Protein AF-A0A9D9BUE8-F1 (afdb_monomer_lite)

Foldseek 3Di:
DVVVVVVVVVVVVVVVDPDPDDDDDDDPVVLVVLLVVLLVQLLVQLQVCVVVVHDNLVSLLRSLVVSCPPPCNVPPPSQLVDDLQVSLLSNLVSNCVVHVVVVPQHDPVSSVVSSVVSVVSNCVNCVPCPRND

pLDDT: mean 84.58, std 13.71, range [45.03, 97.81]

Sequence (133 aa):
MLNFFFSLFFITIYLLKPPLAIAFEKSDPSVSLLQNRISNNFSRKYCKAIQNGFSKDEAMKSAIVKTENIISFSYNPQKKWIEKDDLSTQISLRVVNDCGRSFGLIGKEGVDYFKSYFLEIYEKTTPDKNFSR

Radius of gyration: 18.39 Å; chains: 1; bounding box: 46×59×34 Å

Organism: NCBI:txid2774506

Secondary structure (DSSP, 8-state):
-HHHHHHHHHHHHHHTS-----------HHHHHHHHHHHHHHHHHHHHHHHTT--HHHHHHHHHHHHHT-HHHHT-GGGGG--HHHHHHHHHHHHHHHTGGGGT--HHHHHHHHHHHHHHHHHHH-TT-PPP-

Structure (mmCIF, N/CA/C/O backbone):
data_AF-A0A9D9BUE8-F1
#
_entry.id   AF-A0A9D9BUE8-F1
#
loop_
_atom_site.group_PDB
_atom_site.id
_atom_site.type_symbol
_atom_site.label_atom_id
_atom_site.label_alt_id
_atom_site.label_comp_id
_atom_site.label_asym_id
_atom_site.label_entity_id
_atom_site.label_seq_id
_atom_site.pdbx_PDB_ins_code
_atom_site.Cartn_x
_atom_site.Cartn_y
_atom_site.Cartn_z
_atom_site.occupancy
_atom_site.B_iso_or_equiv
_atom_site.auth_seq_id
_atom_site.auth_comp_id
_atom_site.auth_asym_id
_atom_site.auth_atom_id
_atom_site.pdbx_PDB_model_num
ATOM 1 N N . MET A 1 1 ? -25.705 -42.665 -7.339 1.00 60.88 1 MET A N 1
ATOM 2 C CA . MET A 1 1 ? -25.621 -41.758 -8.509 1.00 60.88 1 MET A CA 1
ATOM 3 C C . MET A 1 1 ? -25.756 -40.281 -8.138 1.00 60.88 1 MET A C 1
ATOM 5 O O . MET A 1 1 ? -24.958 -39.497 -8.625 1.00 60.88 1 MET A O 1
ATOM 9 N N . LEU A 1 2 ? -26.663 -39.887 -7.233 1.00 69.19 2 LEU A N 1
ATOM 10 C CA . LEU A 1 2 ? -26.853 -38.482 -6.822 1.00 69.19 2 LEU A CA 1
ATOM 11 C C . LEU A 1 2 ? -25.580 -37.790 -6.278 1.00 69.19 2 LEU A C 1
ATOM 13 O O . LEU A 1 2 ? -25.288 -36.661 -6.658 1.00 69.19 2 LEU A O 1
ATOM 17 N N . ASN A 1 3 ? -24.770 -38.493 -5.476 1.00 64.94 3 ASN A N 1
ATOM 18 C CA . ASN A 1 3 ? -23.515 -37.950 -4.926 1.00 64.94 3 ASN A CA 1
ATOM 19 C C . ASN A 1 3 ? -22.465 -37.628 -6.005 1.00 64.94 3 ASN A C 1
ATOM 21 O O . ASN A 1 3 ? -21.659 -36.719 -5.827 1.00 64.94 3 ASN A O 1
ATOM 25 N N . PHE A 1 4 ? -22.491 -38.346 -7.132 1.00 78.94 4 PHE A N 1
ATOM 26 C CA . PHE A 1 4 ? -21.583 -38.106 -8.254 1.00 78.94 4 PHE A CA 1
ATOM 27 C C . PHE A 1 4 ? -21.957 -36.816 -8.994 1.00 78.94 4 PHE A C 1
ATOM 29 O O . PHE A 1 4 ? -21.093 -35.986 -9.266 1.00 78.94 4 PHE A O 1
ATOM 36 N N . PHE A 1 5 ? -23.256 -36.594 -9.220 1.00 80.44 5 PHE A N 1
ATOM 37 C CA . PHE A 1 5 ? -23.763 -35.350 -9.807 1.00 80.44 5 PHE A CA 1
ATOM 38 C C . PHE A 1 5 ? -23.533 -34.138 -8.897 1.00 80.44 5 PHE A C 1
ATOM 40 O O . PHE A 1 5 ? -23.144 -33.079 -9.383 1.00 80.44 5 PHE A O 1
ATOM 47 N N . PHE A 1 6 ? -23.684 -34.300 -7.579 1.00 81.75 6 PHE A N 1
ATOM 4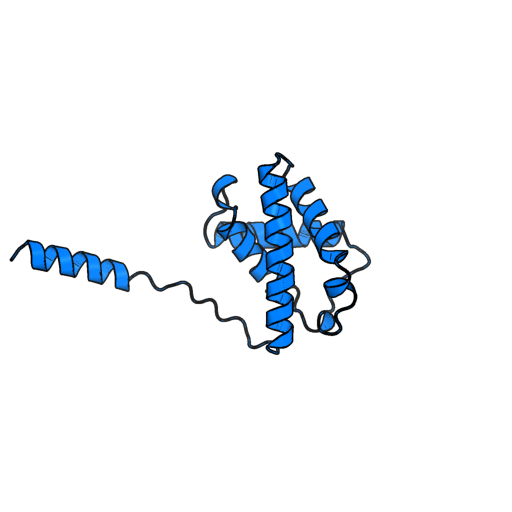8 C CA . PHE A 1 6 ? -23.365 -33.244 -6.613 1.00 81.75 6 PHE A CA 1
ATOM 49 C C . PHE A 1 6 ? -21.875 -32.880 -6.620 1.00 81.75 6 PHE A C 1
ATOM 51 O O . PHE A 1 6 ? -21.528 -31.701 -6.606 1.00 81.75 6 PHE A O 1
ATOM 58 N N . SER A 1 7 ? -20.986 -33.874 -6.688 1.00 83.25 7 SER A N 1
ATOM 59 C CA . SER A 1 7 ? -19.541 -33.638 -6.768 1.00 83.25 7 SER A CA 1
ATOM 60 C C . SER A 1 7 ? -19.146 -32.923 -8.067 1.00 83.25 7 SER A C 1
ATOM 62 O O . SER A 1 7 ? -18.413 -31.935 -8.017 1.00 83.25 7 SER A O 1
ATOM 64 N N . LEU A 1 8 ? -19.699 -33.348 -9.208 1.00 83.12 8 LEU A N 1
ATOM 65 C CA . LEU A 1 8 ? -19.508 -32.683 -10.502 1.00 83.12 8 LEU A CA 1
ATOM 66 C C . LEU A 1 8 ? -19.958 -31.219 -10.472 1.00 83.12 8 LEU A C 1
ATOM 68 O O . LEU A 1 8 ? -19.231 -30.354 -10.955 1.00 83.12 8 LEU A O 1
ATOM 72 N N . PHE A 1 9 ? -21.103 -30.937 -9.845 1.00 84.00 9 PHE A N 1
ATOM 73 C CA . PHE A 1 9 ? -21.637 -29.583 -9.713 1.00 84.00 9 PHE A CA 1
ATOM 74 C C . PHE A 1 9 ? -20.685 -28.648 -8.944 1.00 84.00 9 PHE A C 1
ATOM 76 O O . PHE A 1 9 ? -20.406 -27.531 -9.391 1.00 84.00 9 PHE A O 1
ATOM 83 N N . PHE A 1 10 ? -20.105 -29.113 -7.831 1.00 81.06 10 PHE A N 1
ATOM 84 C CA . PHE A 1 10 ? -19.120 -28.329 -7.077 1.00 81.06 10 PHE A CA 1
ATOM 85 C C . PHE A 1 10 ? -17.817 -28.099 -7.854 1.00 81.06 10 PHE A C 1
ATOM 87 O O . PHE A 1 10 ? -17.263 -27.000 -7.792 1.00 81.06 10 PHE A O 1
ATOM 94 N N . ILE A 1 11 ? -17.354 -29.087 -8.628 1.00 83.50 11 ILE A N 1
ATOM 95 C CA . ILE A 1 11 ? -16.159 -28.951 -9.476 1.00 83.50 11 ILE A CA 1
ATOM 96 C C . ILE A 1 11 ? -16.386 -27.893 -10.563 1.00 83.50 11 ILE A C 1
ATOM 98 O O . ILE A 1 11 ? -15.534 -27.028 -10.763 1.00 83.50 11 ILE A O 1
ATOM 102 N N . THR A 1 12 ? -17.551 -27.890 -11.217 1.00 81.19 12 THR A N 1
ATOM 103 C CA . THR A 1 12 ? -17.883 -26.866 -12.219 1.00 81.19 12 THR A CA 1
ATOM 104 C C . THR A 1 12 ? -17.925 -25.456 -11.631 1.00 81.19 12 THR A C 1
ATOM 106 O O . THR A 1 12 ? -17.382 -24.536 -12.235 1.00 81.19 12 THR A O 1
ATOM 109 N N . ILE A 1 13 ? -18.483 -25.274 -10.427 1.00 80.19 13 ILE A N 1
ATOM 110 C CA . ILE A 1 13 ? -18.500 -23.966 -9.746 1.00 80.19 13 ILE A CA 1
ATOM 111 C C . ILE A 1 13 ? -17.082 -23.497 -9.402 1.00 80.19 13 ILE A C 1
ATOM 113 O O . ILE A 1 13 ? -16.793 -22.303 -9.483 1.00 80.19 13 ILE A O 1
ATOM 117 N N . TYR A 1 14 ? -16.195 -24.420 -9.027 1.00 77.00 14 TYR A N 1
ATOM 118 C CA . TYR A 1 14 ? -14.805 -24.098 -8.716 1.00 77.00 14 TYR A CA 1
ATOM 119 C C . TYR A 1 14 ? -14.034 -23.630 -9.959 1.00 77.00 14 TYR A C 1
ATOM 121 O O . TYR A 1 14 ? -13.307 -22.643 -9.892 1.00 77.00 14 TYR A O 1
ATOM 129 N N . LEU A 1 15 ? -14.252 -24.275 -11.109 1.00 75.94 15 LEU A N 1
ATOM 130 C CA . LEU A 1 15 ? -13.620 -23.908 -12.383 1.00 75.94 15 LEU A CA 1
ATOM 131 C C . LEU A 1 15 ? -14.166 -22.600 -12.984 1.00 75.94 15 LEU A C 1
ATOM 133 O O . LEU A 1 15 ? -13.456 -21.923 -13.722 1.00 75.94 15 LEU A O 1
ATOM 137 N N . LEU A 1 16 ? -15.402 -22.217 -12.650 1.00 75.56 16 LEU A N 1
ATOM 138 C CA . LEU A 1 16 ? -16.039 -20.974 -13.107 1.00 75.56 16 LEU A CA 1
ATOM 139 C C . LEU A 1 16 ? -15.547 -19.714 -12.377 1.00 75.56 16 LEU A C 1
ATOM 141 O O . LEU A 1 16 ? -15.922 -18.607 -12.761 1.00 75.56 16 LEU A O 1
ATOM 145 N N . LYS A 1 17 ? -14.718 -19.849 -11.335 1.00 67.38 17 LYS A N 1
ATOM 146 C CA . LYS A 1 17 ? -14.069 -18.715 -10.669 1.00 67.38 17 LYS A CA 1
ATOM 147 C C . LYS A 1 17 ? -12.643 -18.579 -11.197 1.00 67.38 17 LYS A C 1
ATOM 149 O O . LYS A 1 17 ? -11.741 -19.185 -10.616 1.00 67.38 17 LYS A O 1
ATOM 154 N N . PRO A 1 18 ? -12.405 -17.806 -12.275 1.00 63.06 18 PRO A N 1
ATOM 155 C CA . PRO A 1 18 ? -11.042 -17.564 -12.711 1.00 63.06 18 PRO A CA 1
ATOM 156 C C . PRO A 1 18 ? -10.270 -16.926 -11.547 1.00 63.06 18 PRO A C 1
ATOM 158 O O . PRO A 1 18 ? -10.765 -15.967 -10.941 1.00 63.06 18 PRO A O 1
ATOM 161 N N . PRO A 1 19 ? -9.078 -17.435 -11.193 1.00 64.50 19 PRO A N 1
ATOM 162 C CA . PRO A 1 19 ? -8.193 -16.685 -10.323 1.00 64.50 19 PRO A CA 1
ATOM 163 C C . PRO A 1 19 ? -7.915 -15.346 -11.010 1.00 64.50 19 PRO A C 1
ATOM 165 O O . PRO A 1 19 ? -7.596 -15.305 -12.198 1.00 64.50 19 PRO A O 1
ATOM 168 N N . LEU A 1 20 ? -8.079 -14.249 -10.270 1.00 61.91 20 LEU A N 1
ATOM 169 C CA . LEU A 1 20 ? -7.706 -12.908 -10.713 1.00 61.91 20 LEU A CA 1
ATOM 170 C C . LEU A 1 20 ? -6.192 -12.888 -10.972 1.00 61.91 20 LEU A C 1
ATOM 172 O O . LEU A 1 20 ? -5.392 -12.630 -10.075 1.00 61.91 20 LEU A O 1
ATOM 176 N N . ALA A 1 21 ? -5.800 -13.219 -12.199 1.00 56.50 21 ALA A N 1
ATOM 177 C CA . ALA A 1 21 ? -4.442 -13.093 -12.691 1.00 56.50 21 ALA A CA 1
ATOM 178 C C . ALA A 1 21 ? -4.298 -11.690 -13.281 1.00 56.50 21 ALA A C 1
ATOM 180 O O . ALA A 1 21 ? -4.695 -11.428 -14.414 1.00 56.50 21 ALA A O 1
ATOM 181 N N . ILE A 1 22 ? -3.777 -10.769 -12.476 1.00 57.78 22 ILE A N 1
ATOM 182 C CA . ILE A 1 22 ? -3.417 -9.431 -12.938 1.00 57.78 22 ILE A CA 1
ATOM 183 C C . ILE A 1 22 ? -2.016 -9.549 -13.535 1.00 57.78 22 ILE A C 1
ATOM 185 O O . ILE A 1 22 ? -1.042 -9.765 -12.810 1.00 57.78 22 ILE A O 1
ATOM 189 N N . ALA A 1 23 ? -1.923 -9.475 -14.861 1.00 49.41 23 ALA A N 1
ATOM 190 C CA . ALA A 1 23 ? -0.647 -9.364 -15.548 1.00 49.41 23 ALA A CA 1
ATOM 191 C C . ALA A 1 23 ? -0.171 -7.911 -15.432 1.00 49.41 23 ALA A C 1
ATOM 193 O O . ALA A 1 23 ? -0.772 -7.018 -16.020 1.00 49.41 23 ALA A O 1
ATOM 194 N N . PHE A 1 24 ? 0.882 -7.679 -14.648 1.00 54.88 24 PHE A N 1
ATOM 195 C CA . PHE A 1 24 ? 1.626 -6.423 -14.715 1.00 54.88 24 PHE A CA 1
ATOM 196 C C . PHE A 1 24 ? 2.421 -6.412 -16.025 1.00 54.88 24 PHE A C 1
ATOM 198 O O . PHE A 1 24 ? 3.009 -7.441 -16.386 1.00 54.88 24 PHE A O 1
ATOM 205 N N . GLU A 1 25 ? 2.432 -5.285 -16.742 1.00 55.72 25 GLU A N 1
ATOM 206 C CA . GLU A 1 25 ? 3.344 -5.108 -17.872 1.00 55.72 25 GLU A CA 1
ATOM 207 C C . GLU A 1 25 ? 4.776 -5.408 -17.408 1.00 55.72 25 GLU A C 1
ATOM 209 O O . GLU A 1 25 ? 5.147 -5.155 -16.258 1.00 55.72 25 GLU A O 1
ATOM 214 N N . LYS A 1 26 ? 5.561 -6.060 -18.274 1.00 49.94 26 LYS A N 1
ATOM 215 C CA . LYS A 1 26 ? 6.915 -6.532 -17.955 1.00 49.94 26 LYS A CA 1
ATOM 216 C C . LYS A 1 26 ? 7.844 -5.331 -17.736 1.00 49.94 26 LYS A C 1
ATOM 218 O O . LYS A 1 26 ? 8.614 -4.959 -18.616 1.00 49.94 26 LYS A O 1
ATOM 223 N N . SER A 1 27 ? 7.810 -4.760 -16.540 1.00 59.28 27 SER A N 1
ATOM 224 C CA . SER A 1 27 ? 8.929 -3.999 -16.006 1.00 59.28 27 SER A CA 1
ATOM 225 C C . SER A 1 27 ? 10.121 -4.944 -15.828 1.00 59.28 27 SER A C 1
ATOM 227 O O . SER A 1 27 ? 9.961 -6.157 -15.646 1.00 59.28 27 SER A O 1
ATOM 229 N N . ASP A 1 28 ? 11.335 -4.400 -15.929 1.00 74.06 28 ASP A N 1
ATOM 230 C CA . ASP A 1 28 ? 12.571 -5.125 -15.625 1.00 74.06 28 ASP A CA 1
ATOM 231 C C . ASP A 1 28 ? 12.381 -5.948 -14.326 1.00 74.06 28 ASP A C 1
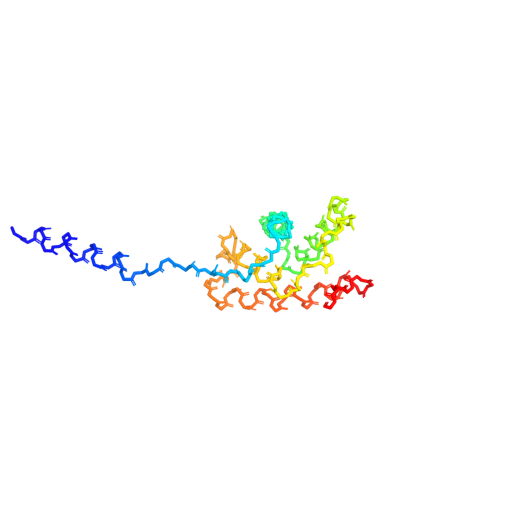ATOM 233 O O . ASP A 1 28 ? 11.883 -5.402 -13.334 1.00 74.06 28 ASP A O 1
ATOM 237 N N . PRO A 1 29 ? 12.743 -7.249 -14.284 1.00 80.12 29 PRO A N 1
ATOM 238 C CA . PRO A 1 29 ? 12.527 -8.101 -13.111 1.00 80.12 29 PRO A CA 1
ATOM 239 C C . PRO A 1 29 ? 13.022 -7.484 -11.797 1.00 80.12 29 PRO A C 1
ATOM 241 O O . PRO A 1 29 ? 12.445 -7.708 -10.733 1.00 80.12 29 PRO A O 1
ATOM 244 N N . SER A 1 30 ? 14.078 -6.675 -11.858 1.00 81.94 30 SER A N 1
ATOM 245 C CA . SER A 1 30 ? 14.617 -5.962 -10.707 1.00 81.94 30 SER A CA 1
ATOM 246 C C . SER A 1 30 ? 13.724 -4.807 -10.231 1.00 81.94 30 SER A C 1
ATOM 248 O O . SER A 1 30 ? 13.529 -4.649 -9.022 1.00 81.94 30 SER A O 1
ATOM 250 N N . VAL A 1 31 ? 13.096 -4.077 -11.158 1.00 84.19 31 VAL A N 1
ATOM 251 C CA . VAL A 1 31 ? 12.086 -3.041 -10.886 1.00 84.19 31 VAL A CA 1
ATOM 252 C C . VAL A 1 31 ? 10.852 -3.674 -10.249 1.00 84.19 31 VAL A C 1
ATOM 254 O O . VAL A 1 31 ? 10.405 -3.214 -9.198 1.00 84.19 31 VAL A O 1
ATOM 257 N N . SER A 1 32 ? 10.374 -4.794 -10.793 1.00 86.31 32 SER A N 1
ATOM 258 C CA . SER A 1 32 ? 9.246 -5.543 -10.224 1.00 86.31 32 SER A CA 1
ATOM 259 C C . SER A 1 32 ? 9.538 -6.047 -8.799 1.00 86.31 32 SER A C 1
ATOM 261 O O . SER A 1 32 ? 8.711 -5.920 -7.888 1.00 86.31 32 SER A O 1
ATOM 263 N N . LEU A 1 33 ? 10.755 -6.547 -8.542 1.00 89.25 33 LEU A N 1
ATOM 264 C CA . LEU A 1 33 ? 11.196 -6.938 -7.197 1.00 89.25 33 LEU A CA 1
ATOM 265 C C . LEU A 1 33 ? 11.271 -5.753 -6.226 1.00 89.25 33 LEU A C 1
ATOM 267 O O . LEU A 1 33 ? 11.019 -5.928 -5.027 1.00 89.25 33 LEU A O 1
ATOM 271 N N . LEU A 1 34 ? 11.648 -4.568 -6.706 1.00 90.00 34 LEU A N 1
ATOM 272 C CA . LEU A 1 34 ? 11.667 -3.352 -5.900 1.00 90.00 34 LEU A CA 1
ATOM 273 C C . LEU A 1 34 ? 10.245 -2.882 -5.580 1.00 90.00 34 LEU A C 1
ATOM 275 O O . LEU A 1 34 ? 9.952 -2.668 -4.403 1.00 90.00 34 LEU A O 1
ATOM 279 N N . GLN A 1 35 ? 9.354 -2.807 -6.575 1.00 90.06 35 GLN A N 1
ATOM 280 C CA . GLN A 1 35 ? 7.929 -2.500 -6.384 1.00 90.06 35 GLN A CA 1
ATOM 281 C C . GLN A 1 35 ? 7.322 -3.431 -5.331 1.00 90.06 35 GLN A C 1
ATOM 283 O O . GLN A 1 35 ? 6.750 -2.972 -4.342 1.00 90.06 35 GLN A O 1
ATOM 288 N N . ASN A 1 36 ? 7.560 -4.740 -5.467 1.00 91.88 36 ASN A N 1
ATOM 289 C CA . ASN A 1 36 ? 7.112 -5.754 -4.519 1.00 91.88 36 ASN A CA 1
ATOM 290 C C . ASN A 1 36 ? 7.647 -5.486 -3.095 1.00 91.88 36 ASN A C 1
ATOM 292 O O . ASN A 1 36 ? 6.920 -5.589 -2.108 1.00 91.88 36 ASN A O 1
ATOM 296 N N . ARG A 1 37 ? 8.917 -5.108 -2.941 1.00 92.00 37 ARG A N 1
ATOM 297 C CA . ARG A 1 37 ? 9.476 -4.800 -1.615 1.00 92.00 37 ARG A CA 1
ATOM 298 C C . ARG A 1 37 ? 8.877 -3.537 -1.001 1.00 92.00 37 ARG A C 1
ATOM 300 O O . ARG A 1 37 ? 8.593 -3.547 0.201 1.00 92.00 37 ARG A O 1
ATOM 307 N N . ILE A 1 38 ? 8.679 -2.491 -1.802 1.00 92.56 38 ILE A N 1
ATOM 308 C CA . ILE A 1 38 ? 8.061 -1.231 -1.373 1.00 92.56 38 ILE A CA 1
ATOM 309 C C . ILE A 1 38 ? 6.618 -1.493 -0.942 1.00 92.56 38 ILE A C 1
ATOM 311 O O . ILE A 1 38 ? 6.254 -1.184 0.192 1.00 92.56 38 ILE A O 1
ATOM 315 N N . SER A 1 39 ? 5.823 -2.145 -1.792 1.00 94.69 39 SER A N 1
ATOM 316 C CA . SER A 1 39 ? 4.408 -2.403 -1.527 1.00 94.69 39 SER A CA 1
ATOM 317 C C . SER A 1 39 ? 4.185 -3.308 -0.311 1.00 94.69 39 SER A C 1
ATOM 319 O O . SER A 1 39 ? 3.271 -3.064 0.474 1.00 94.69 39 SER A O 1
ATOM 321 N N . ASN A 1 40 ? 5.057 -4.299 -0.074 1.00 95.50 40 ASN A N 1
ATOM 322 C CA . ASN A 1 40 ? 4.997 -5.145 1.127 1.00 95.50 40 ASN A CA 1
ATOM 323 C C . ASN A 1 40 ? 5.296 -4.341 2.399 1.00 95.50 40 ASN A C 1
ATOM 325 O O . ASN A 1 40 ? 4.602 -4.463 3.408 1.00 95.50 40 ASN A O 1
ATOM 329 N N . ASN A 1 41 ? 6.356 -3.524 2.373 1.00 95.31 41 ASN A N 1
ATOM 330 C CA . ASN A 1 41 ? 6.721 -2.710 3.531 1.00 95.31 41 ASN A CA 1
ATOM 331 C C . ASN A 1 41 ? 5.627 -1.707 3.861 1.00 95.31 41 ASN A C 1
ATOM 333 O O . ASN A 1 41 ? 5.245 -1.600 5.027 1.00 95.31 41 ASN A O 1
ATOM 337 N N . PHE A 1 42 ? 5.111 -1.034 2.835 1.00 96.75 42 PHE A N 1
ATOM 338 C CA . PHE A 1 42 ? 4.005 -0.109 2.969 1.00 96.75 42 PHE A CA 1
ATOM 339 C C . PHE A 1 42 ? 2.792 -0.790 3.609 1.00 96.75 42 PHE A C 1
ATOM 341 O O . PHE A 1 42 ? 2.349 -0.350 4.669 1.00 96.75 42 PHE A O 1
ATOM 348 N N . SER A 1 43 ? 2.316 -1.901 3.026 1.00 97.50 43 SER A N 1
ATOM 349 C CA . SER A 1 43 ? 1.136 -2.629 3.513 1.00 97.50 43 SER A CA 1
ATOM 350 C C . SER A 1 43 ? 1.288 -3.027 4.980 1.00 97.50 43 SER A C 1
ATOM 352 O O . SER A 1 43 ? 0.454 -2.686 5.815 1.00 97.50 43 SER A O 1
ATOM 354 N N . ARG A 1 44 ? 2.429 -3.624 5.351 1.00 96.88 44 ARG A N 1
ATOM 355 C CA . ARG A 1 44 ? 2.713 -4.002 6.745 1.00 96.88 44 ARG A CA 1
ATOM 356 C C . ARG A 1 44 ? 2.678 -2.813 7.701 1.00 96.88 44 ARG A C 1
ATOM 358 O O . ARG A 1 44 ? 2.195 -2.950 8.822 1.00 96.88 44 ARG A O 1
ATOM 365 N N . LYS A 1 45 ? 3.227 -1.661 7.302 1.00 97.06 45 LYS A N 1
ATOM 366 C CA . LYS A 1 45 ? 3.243 -0.452 8.141 1.00 97.06 45 LYS A CA 1
ATOM 367 C C . LYS A 1 45 ? 1.844 0.144 8.274 1.00 97.06 45 LYS A C 1
ATOM 369 O O . LYS A 1 45 ? 1.451 0.460 9.394 1.00 97.06 45 LYS A O 1
ATOM 374 N N . TYR A 1 46 ? 1.106 0.240 7.171 1.00 97.69 46 TYR A N 1
ATOM 375 C CA . TYR A 1 46 ? -0.262 0.746 7.142 1.00 97.69 46 TYR A CA 1
ATOM 376 C C . TYR A 1 46 ? -1.200 -0.141 7.966 1.00 97.69 46 TYR A C 1
ATOM 378 O O . TYR A 1 46 ? -1.802 0.327 8.928 1.00 97.69 46 TYR A O 1
ATOM 386 N N . CYS A 1 47 ? -1.253 -1.441 7.668 1.00 97.38 47 CYS A N 1
ATOM 387 C CA . CYS A 1 47 ? -2.126 -2.387 8.357 1.00 97.38 47 CYS A CA 1
ATOM 388 C C . CYS A 1 47 ? -1.817 -2.475 9.854 1.00 97.38 47 CYS A C 1
ATOM 390 O O . CYS A 1 47 ? -2.740 -2.512 10.663 1.00 97.38 47 CYS A O 1
ATOM 392 N N . LYS A 1 48 ? -0.536 -2.433 10.250 1.00 97.50 48 LYS A N 1
ATOM 393 C CA . LYS A 1 48 ? -0.163 -2.390 11.671 1.00 97.50 48 LYS A CA 1
ATOM 394 C C . LYS A 1 48 ? -0.634 -1.102 12.353 1.00 97.50 48 LYS A C 1
ATOM 396 O O . LYS A 1 48 ? -1.052 -1.151 13.502 1.00 97.50 48 LYS A O 1
ATOM 401 N N . ALA A 1 49 ? -0.568 0.043 11.674 1.00 97.06 49 ALA A N 1
ATOM 402 C CA . ALA A 1 49 ? -1.088 1.293 12.221 1.00 97.06 49 ALA A CA 1
ATOM 403 C C . ALA A 1 49 ? -2.617 1.235 12.388 1.00 97.06 49 ALA A C 1
ATOM 405 O O . ALA A 1 49 ? -3.115 1.545 13.463 1.00 97.06 49 ALA A O 1
ATOM 406 N N . ILE A 1 50 ? -3.350 0.734 11.391 1.00 96.88 50 ILE A N 1
ATOM 407 C CA . ILE A 1 50 ? -4.803 0.525 11.507 1.00 96.88 50 ILE A CA 1
ATOM 408 C C . ILE A 1 50 ? -5.143 -0.413 12.675 1.00 96.88 50 ILE A C 1
ATOM 410 O O . ILE A 1 50 ? -6.003 -0.095 13.489 1.00 96.88 50 ILE A O 1
ATOM 414 N N . GLN A 1 51 ? -4.435 -1.539 12.811 1.00 95.69 51 GLN A N 1
ATOM 415 C CA . GLN A 1 51 ? -4.622 -2.478 13.929 1.00 95.69 51 GLN A CA 1
ATOM 416 C C . GLN A 1 51 ? -4.353 -1.841 15.296 1.00 95.69 51 GLN A C 1
ATOM 418 O O . GLN A 1 51 ? -4.996 -2.197 16.277 1.00 95.69 51 GLN A O 1
ATOM 423 N N . ASN A 1 52 ? -3.431 -0.881 15.356 1.00 96.38 52 ASN A N 1
ATOM 424 C CA . ASN A 1 52 ? -3.110 -0.132 16.566 1.00 96.38 52 ASN A CA 1
ATOM 425 C C . ASN A 1 52 ? -4.081 1.035 16.839 1.00 96.38 52 ASN A C 1
ATOM 427 O O . ASN A 1 52 ? -3.828 1.819 17.750 1.00 96.38 52 ASN A O 1
ATOM 431 N N . GLY A 1 53 ? -5.161 1.176 16.063 1.00 95.69 53 GLY A N 1
ATOM 432 C CA . GLY A 1 53 ? -6.201 2.182 16.286 1.00 95.69 53 GLY A CA 1
ATOM 433 C C . GLY A 1 53 ? -5.921 3.559 15.681 1.00 95.69 53 GLY A C 1
ATOM 434 O O . GLY A 1 53 ? -6.657 4.497 15.972 1.00 95.69 53 GLY A O 1
ATOM 435 N N . PHE A 1 54 ? -4.894 3.700 14.836 1.00 96.19 54 PHE A N 1
ATOM 436 C CA . PHE A 1 54 ? -4.678 4.945 14.095 1.00 96.19 54 PHE A CA 1
ATOM 437 C C . PHE A 1 54 ? -5.794 5.161 13.068 1.00 96.19 54 PHE A C 1
ATOM 439 O O . PHE A 1 54 ? -6.287 4.208 12.454 1.00 96.19 54 PHE A O 1
ATOM 446 N N . SER A 1 55 ? -6.153 6.422 12.828 1.00 95.31 55 SER A N 1
ATOM 447 C CA . SER A 1 55 ? -7.066 6.777 11.740 1.00 95.31 55 SER A CA 1
ATOM 448 C C . SER A 1 55 ? -6.469 6.428 10.370 1.00 95.31 55 SER A C 1
ATOM 450 O O . SER A 1 55 ? -5.255 6.249 10.219 1.00 95.31 55 SER A O 1
ATOM 452 N N . LYS A 1 56 ? -7.319 6.364 9.335 1.00 93.88 56 LYS A N 1
ATOM 453 C CA . LYS A 1 56 ? -6.876 6.085 7.957 1.00 93.88 56 LYS A CA 1
ATOM 454 C C . LYS A 1 56 ? -5.812 7.086 7.489 1.00 93.88 56 LYS A C 1
ATOM 456 O O . LYS A 1 56 ? -4.813 6.654 6.917 1.00 93.88 56 LYS A O 1
ATOM 461 N N . ASP A 1 57 ? -5.985 8.373 7.802 1.00 94.38 57 ASP A N 1
ATOM 462 C CA . ASP A 1 57 ? -5.049 9.443 7.429 1.00 94.38 57 ASP A CA 1
ATOM 463 C C . ASP A 1 57 ? -3.705 9.309 8.150 1.00 94.38 57 ASP A C 1
ATOM 465 O O . ASP A 1 57 ? -2.646 9.421 7.529 1.00 94.38 57 ASP A O 1
ATOM 469 N N . GLU A 1 58 ? -3.722 9.050 9.458 1.00 95.31 58 GLU A N 1
ATOM 470 C CA . GLU A 1 58 ? -2.498 8.889 10.248 1.00 95.31 58 GLU A CA 1
ATOM 471 C C . GLU A 1 58 ? -1.728 7.637 9.832 1.00 95.31 58 GLU A C 1
ATOM 473 O O . GLU A 1 58 ? -0.510 7.688 9.644 1.00 95.31 58 GLU A O 1
ATOM 478 N N . ALA A 1 59 ? -2.435 6.520 9.639 1.00 96.62 59 ALA A N 1
ATOM 479 C CA . ALA A 1 59 ? -1.854 5.278 9.151 1.00 96.62 59 ALA A CA 1
ATOM 480 C C . ALA A 1 59 ? -1.229 5.470 7.763 1.00 96.62 59 ALA A C 1
ATOM 482 O O . ALA A 1 59 ? -0.103 5.022 7.536 1.00 96.62 59 ALA A O 1
ATOM 483 N N . MET A 1 60 ? -1.919 6.182 6.865 1.00 95.94 60 MET A N 1
ATOM 484 C CA . MET A 1 60 ? -1.451 6.494 5.514 1.00 95.94 60 MET A CA 1
ATOM 485 C C . MET A 1 60 ? -0.171 7.330 5.555 1.00 95.94 60 MET A C 1
ATOM 487 O O . MET A 1 60 ? 0.872 6.888 5.072 1.00 95.94 60 MET A O 1
ATOM 491 N N . LYS A 1 61 ? -0.208 8.495 6.213 1.00 94.81 61 LYS A N 1
ATOM 492 C CA . LYS A 1 61 ? 0.949 9.395 6.344 1.00 94.81 61 LYS A CA 1
ATOM 493 C C . LYS A 1 61 ? 2.135 8.692 7.002 1.00 94.81 61 LYS A C 1
ATOM 495 O O . LYS A 1 61 ? 3.257 8.767 6.503 1.00 94.81 61 LYS A O 1
ATOM 500 N N . SER A 1 62 ? 1.896 7.952 8.088 1.00 94.25 62 SER A N 1
ATOM 501 C CA . SER A 1 62 ? 2.950 7.211 8.788 1.00 94.25 62 SER A CA 1
ATOM 502 C C . SER A 1 62 ? 3.582 6.141 7.900 1.00 94.25 62 SER A C 1
ATOM 504 O O . SER A 1 62 ? 4.806 6.002 7.891 1.00 94.25 62 SER A O 1
ATOM 506 N N . ALA A 1 63 ? 2.776 5.391 7.143 1.00 95.81 63 ALA A N 1
ATOM 507 C CA . ALA A 1 63 ? 3.266 4.357 6.239 1.00 95.81 63 ALA A CA 1
ATOM 508 C C . ALA A 1 63 ? 4.061 4.945 5.066 1.00 95.81 63 ALA A C 1
ATOM 510 O O . ALA A 1 63 ? 5.121 4.404 4.750 1.00 95.81 63 ALA A O 1
ATOM 511 N N . ILE A 1 64 ? 3.611 6.063 4.481 1.00 92.75 64 ILE A N 1
ATOM 512 C CA . ILE A 1 64 ? 4.336 6.786 3.422 1.00 92.75 64 ILE A CA 1
ATOM 513 C C . ILE A 1 64 ? 5.717 7.198 3.934 1.00 92.75 64 ILE A C 1
ATOM 515 O O . ILE A 1 64 ? 6.730 6.750 3.398 1.00 92.75 64 ILE A O 1
ATOM 519 N N . VAL A 1 65 ? 5.768 7.967 5.027 1.00 90.25 65 VAL A N 1
ATOM 520 C CA . VAL A 1 65 ? 7.024 8.493 5.586 1.00 90.25 65 VAL A CA 1
ATOM 521 C C . VAL A 1 65 ? 7.971 7.361 5.977 1.00 90.25 65 VAL A C 1
ATOM 523 O O . VAL A 1 65 ? 9.148 7.376 5.623 1.00 90.25 65 VAL A O 1
ATOM 526 N N . LYS A 1 66 ? 7.468 6.336 6.676 1.00 90.38 66 LYS A N 1
ATOM 527 C CA . LYS A 1 66 ? 8.297 5.203 7.109 1.00 90.38 66 LYS A CA 1
ATOM 528 C C . LYS A 1 66 ? 8.792 4.354 5.948 1.00 90.38 66 LYS A C 1
ATOM 530 O O . LYS A 1 66 ? 9.840 3.744 6.104 1.00 90.38 66 LYS A O 1
ATOM 535 N N . THR A 1 67 ? 8.062 4.274 4.837 1.00 90.19 67 THR A N 1
ATOM 536 C CA . THR A 1 67 ? 8.489 3.503 3.661 1.00 90.19 67 THR A CA 1
ATOM 537 C C . THR A 1 67 ? 9.508 4.290 2.843 1.00 90.19 67 THR A C 1
ATOM 539 O O . THR A 1 67 ? 10.559 3.750 2.515 1.00 90.19 67 THR A O 1
ATOM 542 N N . GLU A 1 68 ? 9.256 5.573 2.585 1.00 82.06 68 GLU A N 1
ATOM 543 C CA . GLU A 1 68 ? 10.180 6.462 1.866 1.00 82.06 68 GLU A CA 1
ATOM 544 C C . GLU A 1 68 ? 11.523 6.630 2.588 1.00 82.06 68 GLU A C 1
ATOM 546 O O . GLU A 1 68 ? 12.568 6.696 1.945 1.00 82.06 68 GLU A O 1
ATOM 551 N N . ASN A 1 69 ? 11.517 6.646 3.923 1.00 77.94 69 ASN A N 1
ATOM 552 C CA . ASN A 1 69 ? 12.732 6.797 4.727 1.00 77.94 69 ASN A CA 1
ATOM 553 C C . ASN A 1 69 ? 13.558 5.508 4.864 1.00 77.94 69 ASN A C 1
ATOM 555 O O . ASN A 1 69 ? 14.617 5.521 5.495 1.00 77.94 69 ASN A O 1
ATOM 559 N N . ILE A 1 70 ? 13.118 4.382 4.295 1.00 74.38 70 ILE A N 1
ATOM 560 C CA . ILE A 1 70 ? 13.963 3.188 4.227 1.00 74.38 70 ILE A CA 1
ATOM 561 C C . ILE A 1 70 ? 15.114 3.499 3.264 1.00 74.38 70 ILE A C 1
ATOM 563 O O . ILE A 1 70 ? 14.895 3.665 2.067 1.00 74.38 70 ILE A O 1
ATOM 567 N N . ILE A 1 71 ? 16.347 3.547 3.783 1.00 61.09 71 ILE A N 1
ATOM 568 C CA . ILE A 1 71 ? 17.574 3.884 3.030 1.00 61.09 71 ILE A CA 1
ATOM 569 C C . ILE A 1 71 ? 17.660 3.093 1.715 1.00 61.09 71 ILE A C 1
ATOM 571 O O . ILE A 1 71 ? 17.930 3.661 0.659 1.00 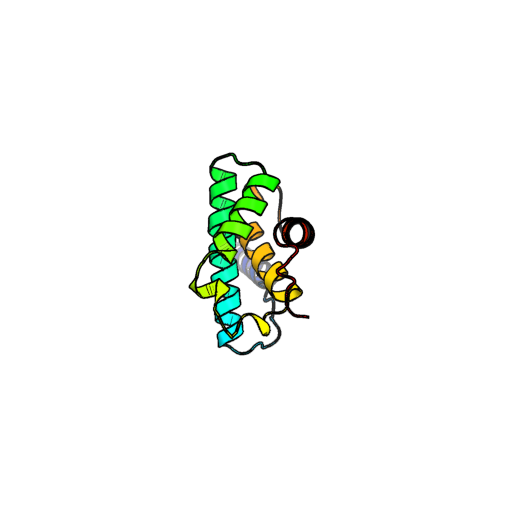61.09 71 ILE A O 1
ATOM 575 N N . SER A 1 72 ? 17.355 1.793 1.752 1.00 63.84 72 SER A N 1
ATOM 576 C CA . SER A 1 72 ? 17.403 0.928 0.567 1.00 63.84 72 SER A CA 1
ATOM 577 C C . SER A 1 72 ? 16.352 1.249 -0.498 1.00 63.84 72 SER A C 1
ATOM 579 O O . SER A 1 72 ? 16.522 0.818 -1.635 1.00 63.84 72 SER A O 1
ATOM 581 N N . PHE A 1 73 ? 15.291 1.986 -0.164 1.00 75.88 73 PHE A N 1
ATOM 582 C CA . PHE A 1 73 ? 14.309 2.504 -1.119 1.00 75.88 73 PHE A CA 1
ATOM 583 C C . PHE A 1 73 ? 14.636 3.934 -1.542 1.00 75.88 73 PHE A C 1
ATOM 585 O O . PHE A 1 73 ? 14.527 4.246 -2.725 1.00 75.88 73 PHE A O 1
ATOM 592 N N . SER A 1 74 ? 15.100 4.776 -0.615 1.00 73.19 74 SER A N 1
ATOM 593 C CA . SER A 1 74 ? 15.479 6.163 -0.905 1.00 73.19 74 SER A CA 1
ATOM 594 C C . SER A 1 74 ? 16.614 6.266 -1.927 1.00 73.19 74 SER A C 1
ATOM 596 O O . SER A 1 74 ? 16.575 7.141 -2.784 1.00 73.19 74 SER A O 1
ATOM 598 N N . TYR A 1 75 ? 17.612 5.380 -1.858 1.00 78.12 75 TYR A N 1
ATOM 599 C CA . TYR A 1 75 ? 18.798 5.427 -2.726 1.00 78.12 75 TYR A CA 1
ATOM 600 C C . TYR A 1 75 ? 18.787 4.382 -3.846 1.00 78.12 75 TYR A C 1
ATOM 602 O O . TYR A 1 75 ? 19.811 4.160 -4.491 1.00 78.12 75 TYR A O 1
ATOM 610 N N . ASN A 1 76 ? 17.661 3.702 -4.084 1.00 81.38 76 ASN A N 1
ATOM 611 C CA . ASN A 1 76 ? 17.633 2.662 -5.102 1.00 81.38 76 ASN A CA 1
ATOM 612 C C . ASN A 1 76 ? 17.641 3.273 -6.517 1.00 81.38 76 ASN A C 1
ATOM 614 O O . ASN A 1 76 ? 16.676 3.954 -6.877 1.00 81.38 76 ASN A O 1
ATOM 618 N N . PRO A 1 77 ? 18.648 2.989 -7.364 1.00 84.12 77 PRO A N 1
ATOM 619 C CA . PRO A 1 77 ? 18.710 3.541 -8.716 1.00 84.12 77 PRO A CA 1
ATOM 620 C C . PRO A 1 77 ? 17.567 3.059 -9.619 1.00 84.12 77 PRO A C 1
ATOM 622 O O . PRO A 1 77 ? 17.275 3.706 -10.623 1.00 84.12 77 PRO A O 1
ATOM 625 N N . GLN A 1 78 ? 16.905 1.949 -9.274 1.00 83.19 78 GLN A N 1
ATOM 626 C CA . GLN A 1 78 ? 15.767 1.406 -10.019 1.00 83.19 78 GLN A CA 1
ATOM 627 C C . GLN A 1 78 ? 14.455 2.135 -9.715 1.00 83.19 78 GLN A C 1
ATOM 629 O O . GLN A 1 78 ? 13.495 1.972 -10.461 1.00 83.19 78 GLN A O 1
ATOM 634 N N . LYS A 1 79 ? 14.406 2.977 -8.668 1.00 81.81 79 LYS A N 1
ATOM 635 C CA . LYS A 1 79 ? 13.202 3.738 -8.296 1.00 81.81 79 LYS A CA 1
ATOM 636 C C . LYS A 1 79 ? 12.692 4.612 -9.445 1.00 81.81 79 LYS A C 1
ATOM 638 O O . LYS A 1 79 ? 11.488 4.751 -9.603 1.00 81.81 79 LYS A O 1
ATOM 643 N N . LYS A 1 80 ? 13.595 5.154 -10.271 1.00 83.81 80 LYS A N 1
ATOM 644 C CA . LYS A 1 80 ? 13.248 6.015 -11.417 1.00 83.81 80 LYS A CA 1
ATOM 645 C C . LYS A 1 80 ? 12.463 5.309 -12.527 1.00 83.81 80 LYS A C 1
ATOM 647 O O . LYS A 1 80 ? 11.901 5.992 -13.365 1.00 83.81 80 LYS A O 1
ATOM 652 N N . TRP A 1 81 ? 12.476 3.978 -12.548 1.00 85.00 81 TRP A N 1
ATOM 653 C CA . TRP A 1 81 ? 11.768 3.156 -13.534 1.00 85.00 81 TRP A CA 1
ATOM 654 C C . TRP A 1 81 ? 10.447 2.606 -12.993 1.00 85.00 81 TRP A C 1
ATOM 656 O O . TRP A 1 81 ? 9.804 1.795 -13.649 1.00 85.00 81 TRP A O 1
ATOM 666 N N . ILE A 1 82 ? 10.078 2.972 -11.763 1.00 84.31 82 ILE A N 1
ATOM 667 C CA . ILE A 1 82 ? 8.814 2.560 -11.168 1.00 84.31 82 ILE A CA 1
ATOM 668 C C . ILE A 1 82 ? 7.744 3.549 -11.592 1.00 84.31 82 ILE A C 1
ATOM 670 O O . ILE A 1 82 ? 7.744 4.695 -11.143 1.00 84.31 82 ILE A O 1
ATOM 674 N N . GLU A 1 83 ? 6.793 3.067 -12.382 1.00 86.44 83 GLU A N 1
ATOM 675 C CA . GLU A 1 83 ? 5.610 3.846 -12.702 1.00 86.44 83 GLU A CA 1
ATOM 676 C C . GLU A 1 83 ? 4.737 4.046 -11.460 1.00 86.44 83 GLU A C 1
ATOM 678 O O . GLU A 1 83 ? 4.478 3.126 -10.670 1.00 86.44 83 GLU A O 1
ATOM 683 N N . LYS A 1 84 ? 4.275 5.286 -11.286 1.00 84.62 84 LYS A N 1
ATOM 684 C CA . LYS A 1 84 ? 3.406 5.692 -10.175 1.00 84.62 84 LYS A CA 1
ATOM 685 C C . LYS A 1 84 ? 2.121 4.859 -10.140 1.00 84.62 84 LYS A C 1
ATOM 687 O O . LYS A 1 84 ? 1.668 4.459 -9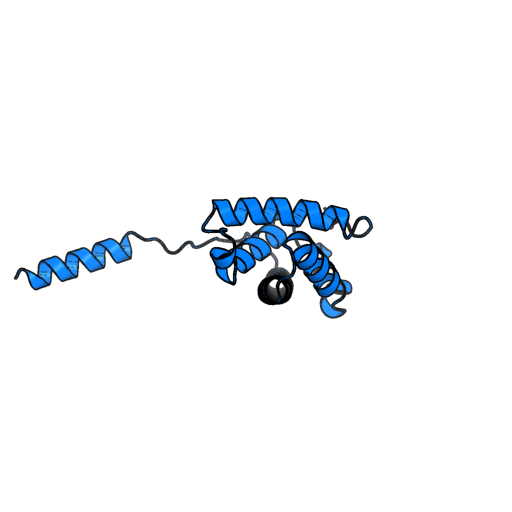.061 1.00 84.62 84 LYS A O 1
ATOM 692 N N . ASP A 1 85 ? 1.531 4.604 -11.305 1.00 87.69 85 ASP A N 1
ATOM 693 C CA . ASP A 1 85 ? 0.269 3.874 -11.416 1.00 87.69 85 ASP A CA 1
ATOM 694 C C . ASP A 1 85 ? 0.423 2.400 -11.016 1.00 87.69 85 ASP A C 1
ATOM 696 O O . ASP A 1 85 ? -0.335 1.902 -10.179 1.00 87.69 85 ASP A O 1
ATOM 700 N N . ASP A 1 86 ? 1.480 1.744 -11.494 1.00 90.06 86 ASP A N 1
ATOM 701 C CA . ASP A 1 86 ? 1.811 0.363 -11.139 1.00 90.06 86 ASP A CA 1
ATOM 702 C C . ASP A 1 86 ? 2.051 0.189 -9.641 1.00 90.06 86 ASP A C 1
ATOM 704 O O . ASP A 1 86 ? 1.477 -0.699 -9.000 1.00 90.06 86 ASP A O 1
ATOM 708 N N . LEU A 1 87 ? 2.886 1.052 -9.051 1.00 91.38 87 LEU A N 1
ATOM 709 C CA . LEU A 1 87 ? 3.212 0.948 -7.633 1.00 91.38 87 LEU A CA 1
ATOM 710 C C . LEU A 1 87 ? 1.983 1.198 -6.759 1.00 91.38 87 LEU A C 1
ATOM 712 O O . LEU A 1 87 ? 1.748 0.451 -5.807 1.00 91.38 87 LEU A O 1
ATOM 716 N N . SER A 1 88 ? 1.194 2.228 -7.075 1.00 93.19 88 SER A N 1
ATOM 717 C CA . SER A 1 88 ? -0.030 2.537 -6.330 1.00 93.19 88 SER A CA 1
ATOM 718 C C . SER A 1 88 ? -1.064 1.416 -6.456 1.00 93.19 88 SER A C 1
ATOM 720 O O . SER A 1 88 ? -1.672 1.035 -5.454 1.00 93.19 88 SER A O 1
ATOM 722 N N . THR A 1 89 ? -1.194 0.800 -7.632 1.00 94.81 89 THR A N 1
ATOM 723 C CA . THR A 1 89 ? -2.034 -0.387 -7.847 1.00 94.81 89 THR A CA 1
ATOM 724 C C . THR A 1 89 ? -1.558 -1.563 -6.995 1.00 94.81 89 THR A C 1
ATOM 726 O O . THR A 1 89 ? -2.351 -2.176 -6.277 1.00 94.81 89 THR A O 1
ATOM 729 N N . GLN A 1 90 ? -0.255 -1.854 -6.993 1.00 94.62 90 GLN A N 1
ATOM 730 C CA . GLN A 1 90 ? 0.305 -2.968 -6.228 1.00 94.62 90 GLN A CA 1
ATOM 731 C C . GLN A 1 90 ? 0.193 -2.761 -4.708 1.00 94.62 90 GLN A C 1
ATOM 733 O O . GLN A 1 90 ? -0.103 -3.708 -3.974 1.00 94.62 90 GLN A O 1
ATOM 738 N N . ILE A 1 91 ? 0.396 -1.531 -4.225 1.00 96.38 91 ILE A N 1
ATOM 739 C CA . ILE A 1 91 ? 0.146 -1.144 -2.829 1.00 96.38 91 ILE A CA 1
ATOM 740 C C . ILE A 1 91 ? -1.321 -1.383 -2.468 1.00 96.38 91 ILE A C 1
ATOM 742 O O . ILE A 1 91 ? -1.606 -2.012 -1.449 1.00 96.38 91 ILE A O 1
ATOM 746 N N . SER A 1 92 ? -2.239 -0.916 -3.310 1.00 97.12 92 SER A N 1
ATOM 747 C CA . SER A 1 92 ? -3.678 -0.972 -3.045 1.00 97.12 92 SER A CA 1
ATOM 748 C C . SER A 1 92 ? -4.187 -2.403 -2.982 1.00 97.12 92 SER A C 1
ATOM 750 O O . SER A 1 92 ? -4.866 -2.770 -2.027 1.00 97.12 92 SER A O 1
ATOM 752 N N . LEU A 1 93 ? -3.772 -3.246 -3.932 1.00 96.56 93 LEU A N 1
ATOM 753 C CA . LEU A 1 93 ? -4.067 -4.680 -3.911 1.00 96.56 93 LEU A CA 1
ATOM 754 C C . LEU A 1 93 ? -3.607 -5.330 -2.606 1.00 96.56 93 LEU A C 1
ATOM 756 O O . LEU A 1 93 ? -4.343 -6.111 -2.007 1.00 96.56 93 LEU A O 1
ATOM 760 N N . ARG A 1 94 ? -2.403 -4.993 -2.138 1.00 96.75 94 ARG A N 1
ATOM 761 C CA . ARG A 1 94 ? -1.859 -5.562 -0.902 1.00 96.75 94 ARG A CA 1
ATOM 762 C C . ARG A 1 94 ? -2.598 -5.113 0.327 1.00 96.75 94 ARG A C 1
ATOM 764 O O . ARG A 1 94 ? -2.991 -5.961 1.111 1.00 96.75 94 ARG A O 1
ATOM 771 N N . VAL A 1 95 ? -2.834 -3.817 0.475 1.00 97.81 95 VAL A N 1
ATOM 772 C CA . VAL A 1 95 ? -3.555 -3.309 1.641 1.00 97.81 95 VAL A CA 1
ATOM 773 C C . VAL A 1 95 ? -4.962 -3.893 1.695 1.00 97.81 95 VAL A C 1
ATOM 775 O O . VAL A 1 95 ? -5.388 -4.354 2.754 1.00 97.81 95 VAL A O 1
ATOM 778 N N . VAL A 1 96 ? -5.667 -3.932 0.560 1.00 97.19 96 VAL A N 1
ATOM 779 C CA . VAL A 1 96 ? -7.024 -4.483 0.502 1.00 97.19 96 VAL A CA 1
ATOM 780 C C . VAL A 1 96 ? -7.039 -5.970 0.867 1.00 97.19 96 VAL A C 1
ATOM 782 O O . VAL A 1 96 ? -7.896 -6.389 1.646 1.00 97.19 96 VAL A O 1
ATOM 785 N N . ASN A 1 97 ? -6.064 -6.744 0.386 1.00 96.00 97 ASN A N 1
ATOM 786 C CA . ASN A 1 97 ? -5.951 -8.171 0.692 1.00 96.00 97 ASN A CA 1
ATOM 787 C C . ASN A 1 97 ? -5.479 -8.456 2.128 1.00 96.00 97 ASN A C 1
ATOM 789 O O . ASN A 1 97 ? -5.983 -9.385 2.755 1.00 96.00 97 ASN A O 1
ATOM 793 N N . ASP A 1 98 ? -4.534 -7.674 2.653 1.00 96.19 98 ASP A N 1
ATOM 794 C CA . ASP A 1 98 ? -3.903 -7.918 3.953 1.00 96.19 98 ASP A CA 1
ATOM 795 C C . ASP A 1 98 ? -4.789 -7.450 5.115 1.00 96.19 98 ASP A C 1
ATOM 797 O O . ASP A 1 98 ? -4.883 -8.126 6.140 1.00 96.19 98 ASP A O 1
ATOM 801 N N . CYS A 1 99 ? -5.430 -6.282 4.986 1.00 96.56 99 CYS A N 1
ATOM 802 C CA . CYS A 1 99 ? -6.253 -5.719 6.058 1.00 96.56 99 CYS A CA 1
ATOM 803 C C . CYS A 1 99 ? -7.516 -4.968 5.608 1.00 96.56 99 CYS A C 1
ATOM 805 O O . CYS A 1 99 ? -8.335 -4.650 6.464 1.00 96.56 99 CYS A O 1
ATOM 807 N N . GLY A 1 100 ? -7.739 -4.730 4.310 1.00 95.12 100 GLY A N 1
ATOM 808 C CA . GLY A 1 100 ? -8.858 -3.931 3.774 1.00 95.12 100 GLY A CA 1
ATOM 809 C C . GLY A 1 100 ? -10.235 -4.292 4.308 1.00 95.12 100 GLY A C 1
ATOM 810 O O . GLY A 1 100 ? -11.045 -3.416 4.626 1.00 95.12 100 GLY A O 1
ATOM 811 N N . ARG A 1 101 ? -10.482 -5.595 4.468 1.00 93.12 101 ARG A N 1
ATOM 812 C CA . ARG A 1 101 ? -11.771 -6.117 4.925 1.00 93.12 101 ARG A CA 1
ATOM 813 C C . ARG A 1 101 ? -12.174 -5.591 6.305 1.00 93.12 101 ARG A C 1
ATOM 815 O O . ARG A 1 101 ? -13.367 -5.416 6.536 1.00 93.12 101 ARG A O 1
ATOM 822 N N . SER A 1 102 ? -11.225 -5.316 7.205 1.00 90.12 102 SER A N 1
ATOM 823 C CA . SER A 1 102 ? -11.550 -4.831 8.556 1.00 90.12 102 SER A CA 1
ATOM 824 C C . SER A 1 102 ? -12.072 -3.392 8.575 1.00 90.12 102 SER A C 1
ATOM 826 O O . SER A 1 102 ? -12.674 -2.981 9.562 1.00 90.12 102 SER A O 1
ATOM 828 N N . PHE A 1 103 ? -11.895 -2.641 7.486 1.00 88.75 103 PHE A N 1
ATOM 829 C CA . PHE A 1 103 ? -12.360 -1.259 7.347 1.00 88.75 103 PHE A CA 1
ATOM 830 C C . PHE A 1 103 ? -13.158 -1.020 6.057 1.00 88.75 103 PHE A C 1
ATOM 832 O O . PHE A 1 103 ? -13.214 0.109 5.557 1.00 88.75 103 PHE A O 1
ATOM 839 N N . GLY A 1 104 ? -13.799 -2.081 5.551 1.00 92.62 104 GLY A N 1
ATOM 840 C CA . GLY A 1 104 ? -14.816 -2.013 4.500 1.00 92.62 104 GLY A CA 1
ATOM 841 C C . GLY A 1 104 ? -14.292 -1.937 3.066 1.00 92.62 104 GLY A C 1
ATOM 842 O O . GLY A 1 104 ? -15.079 -1.662 2.169 1.00 92.62 104 GLY A O 1
ATOM 843 N N . LEU A 1 105 ? -13.000 -2.180 2.820 1.00 95.06 105 LEU A N 1
ATOM 844 C CA . LEU A 1 105 ? -12.460 -2.244 1.458 1.00 95.06 105 LEU A CA 1
ATOM 845 C C . LEU A 1 105 ? -12.391 -3.691 0.980 1.00 95.06 105 LEU A C 1
ATOM 847 O O . LEU A 1 105 ? -11.706 -4.519 1.581 1.00 95.06 105 LEU A O 1
ATOM 851 N N . ILE A 1 106 ? -13.110 -3.997 -0.100 1.00 92.88 106 ILE A N 1
ATOM 852 C CA . ILE A 1 106 ? -13.206 -5.345 -0.663 1.00 92.88 106 ILE A CA 1
ATOM 853 C C . ILE A 1 106 ? -13.208 -5.257 -2.188 1.00 92.88 106 ILE A C 1
ATOM 855 O O . ILE A 1 106 ? -13.844 -4.383 -2.774 1.00 92.88 106 ILE A O 1
ATOM 859 N N . GLY A 1 107 ? -12.522 -6.206 -2.825 1.00 92.31 107 GLY A N 1
ATOM 860 C CA . GLY A 1 107 ? -12.558 -6.372 -4.273 1.00 92.31 107 GLY A CA 1
ATOM 861 C C . GLY A 1 107 ? -12.031 -5.154 -5.030 1.00 92.31 107 GLY A C 1
ATOM 862 O O . GLY A 1 107 ? -11.272 -4.346 -4.497 1.00 92.31 107 GLY A O 1
ATOM 863 N N . LYS A 1 108 ? -12.434 -5.045 -6.297 1.00 94.75 108 LYS A N 1
ATOM 864 C CA . LYS A 1 108 ? -11.935 -4.015 -7.212 1.00 94.75 108 LYS A CA 1
ATOM 865 C C . LYS A 1 108 ? -12.268 -2.597 -6.739 1.00 94.75 108 LYS A C 1
ATOM 867 O O . LYS A 1 108 ? -11.382 -1.756 -6.710 1.00 94.75 108 LYS A O 1
ATOM 872 N N . GLU A 1 109 ? -13.497 -2.358 -6.287 1.00 95.62 109 GLU A N 1
ATOM 873 C CA . GLU A 1 109 ? -13.918 -1.039 -5.791 1.00 95.62 109 GLU A CA 1
ATOM 874 C C . GLU A 1 109 ? -13.080 -0.582 -4.591 1.00 95.62 109 GLU A C 1
ATOM 876 O O . GLU A 1 109 ? -12.645 0.567 -4.533 1.00 95.62 109 GLU A O 1
ATOM 881 N N . GLY A 1 110 ? -12.779 -1.495 -3.658 1.00 96.19 110 GLY A N 1
ATOM 882 C CA . GLY A 1 110 ? -11.898 -1.199 -2.531 1.00 96.19 110 GLY A CA 1
ATOM 883 C C . GLY A 1 110 ? -10.468 -0.864 -2.963 1.00 96.19 110 GLY A C 1
ATOM 884 O O . GLY A 1 110 ? -9.842 0.016 -2.373 1.00 96.19 110 GLY A O 1
ATOM 885 N N . VAL A 1 111 ? -9.962 -1.540 -3.998 1.00 96.94 111 VAL A N 1
ATOM 886 C CA . VAL A 1 111 ? -8.632 -1.287 -4.575 1.00 96.94 111 VAL A CA 1
ATOM 887 C C . VAL A 1 111 ? -8.590 0.077 -5.257 1.00 96.94 111 VAL A C 1
ATOM 889 O O . VAL A 1 111 ? -7.682 0.855 -4.975 1.00 96.94 111 VAL A O 1
ATOM 892 N N . ASP A 1 112 ? -9.581 0.396 -6.087 1.00 97.56 112 ASP A N 1
ATOM 893 C CA . ASP A 1 112 ? -9.656 1.661 -6.826 1.00 97.56 112 ASP A CA 1
ATOM 894 C C . ASP A 1 112 ? -9.822 2.858 -5.871 1.00 97.56 112 ASP A C 1
ATOM 896 O O . ASP A 1 112 ? -9.146 3.886 -6.016 1.00 97.56 112 ASP A O 1
ATOM 900 N N . TYR A 1 113 ? -10.649 2.699 -4.830 1.00 97.31 113 TYR A N 1
ATOM 901 C CA . TYR A 1 113 ? -10.778 3.678 -3.751 1.00 97.31 113 TYR A CA 1
ATOM 902 C C . TYR A 1 113 ? -9.442 3.892 -3.033 1.00 97.31 113 TYR A C 1
ATOM 904 O O . TYR A 1 113 ? -8.984 5.028 -2.891 1.00 97.31 113 TYR A O 1
ATOM 912 N N . PHE A 1 114 ? -8.795 2.807 -2.586 1.00 97.44 114 PHE A N 1
ATOM 913 C CA . PHE A 1 114 ? -7.547 2.916 -1.833 1.00 97.44 114 PHE A CA 1
ATOM 914 C C . PHE A 1 114 ? -6.439 3.547 -2.670 1.00 97.44 114 PHE A C 1
ATOM 916 O O . PHE A 1 114 ? -5.701 4.383 -2.156 1.00 97.44 114 PHE A O 1
ATOM 923 N N . LYS A 1 115 ? -6.347 3.186 -3.954 1.00 97.12 115 LYS A N 1
ATOM 924 C CA . LYS A 1 115 ? -5.380 3.747 -4.901 1.00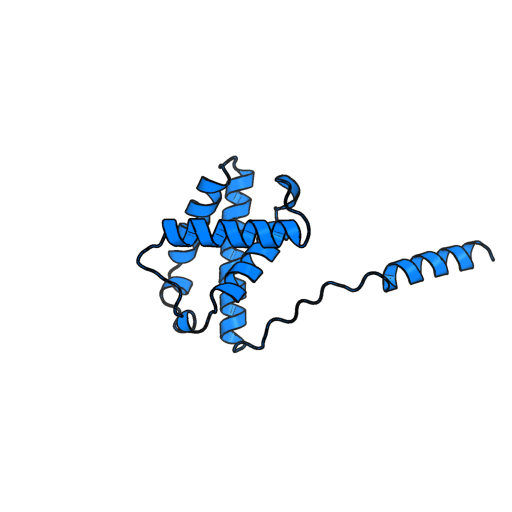 97.12 115 LYS A CA 1
ATOM 925 C C . LYS A 1 115 ? -5.528 5.257 -4.999 1.00 97.12 115 LYS A C 1
ATOM 927 O O . LYS A 1 115 ? -4.551 5.975 -4.804 1.00 97.12 115 LYS A O 1
ATOM 932 N N . SER A 1 116 ? -6.748 5.729 -5.238 1.00 96.56 116 SER A N 1
ATOM 933 C CA . SER A 1 116 ? -7.044 7.160 -5.364 1.00 96.56 116 SER A CA 1
ATOM 934 C C . SER A 1 116 ? -6.678 7.918 -4.085 1.00 96.56 116 SER A C 1
ATOM 936 O O . SER A 1 116 ? -5.961 8.916 -4.126 1.00 96.56 116 SER A O 1
ATOM 938 N N . TYR A 1 117 ? -7.085 7.379 -2.935 1.00 96.06 117 TYR A N 1
ATOM 939 C CA . TYR A 1 117 ? -6.798 7.956 -1.624 1.00 96.06 117 TYR A CA 1
ATOM 940 C C . TYR A 1 117 ? -5.298 7.951 -1.279 1.00 96.06 117 TYR A C 1
ATOM 942 O O . TYR A 1 117 ? -4.764 8.939 -0.778 1.00 96.06 117 TYR A O 1
ATOM 950 N N . PHE A 1 118 ? -4.584 6.865 -1.583 1.00 95.38 118 PHE A N 1
ATOM 951 C CA . PHE A 1 118 ? -3.134 6.784 -1.417 1.00 95.38 118 PHE A CA 1
ATOM 952 C C . PHE A 1 118 ? -2.422 7.869 -2.226 1.00 95.38 118 PHE A C 1
ATOM 954 O O . PHE A 1 118 ? -1.563 8.558 -1.680 1.00 95.38 118 PHE A O 1
ATOM 961 N N . LEU A 1 119 ? -2.783 8.039 -3.501 1.00 92.56 119 LEU A N 1
ATOM 962 C CA . LEU A 1 119 ? -2.158 9.030 -4.377 1.00 92.56 119 LEU A CA 1
ATOM 963 C C . LEU A 1 119 ? -2.367 10.459 -3.870 1.00 92.56 119 LEU A C 1
ATOM 965 O O . LEU A 1 119 ? -1.410 11.233 -3.842 1.00 92.56 119 LEU A O 1
ATOM 969 N N . GLU A 1 120 ? -3.580 10.777 -3.416 1.00 93.06 120 GLU A N 1
ATOM 970 C CA . GLU A 1 120 ? -3.910 12.079 -2.835 1.00 93.06 120 GLU A CA 1
ATOM 971 C C . GLU A 1 120 ? -3.048 12.387 -1.601 1.00 93.06 120 GLU A C 1
ATOM 973 O O . GLU A 1 120 ? -2.449 13.459 -1.488 1.00 93.06 120 GLU A O 1
ATOM 978 N N . ILE A 1 121 ? -2.963 11.445 -0.657 1.00 91.75 121 ILE A N 1
ATOM 979 C CA . ILE A 1 121 ? -2.199 11.656 0.577 1.00 91.75 121 ILE A CA 1
ATOM 980 C C . ILE A 1 121 ? -0.691 11.630 0.309 1.00 91.75 121 ILE A C 1
ATOM 982 O O . ILE A 1 121 ? 0.045 12.372 0.961 1.00 91.75 121 ILE A O 1
ATOM 986 N N . TYR A 1 122 ? -0.218 10.822 -0.643 1.00 88.69 122 TYR A N 1
ATOM 987 C CA . TYR A 1 122 ? 1.186 10.794 -1.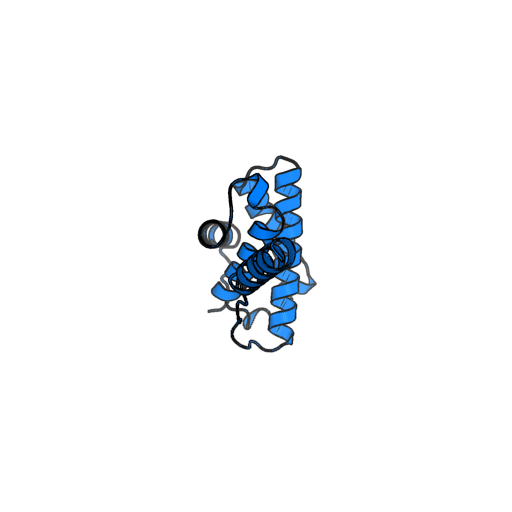052 1.00 88.69 122 TYR A CA 1
ATOM 988 C C . TYR A 1 122 ? 1.641 12.164 -1.548 1.00 88.69 122 TYR A C 1
ATOM 990 O O . TYR A 1 122 ? 2.600 12.712 -1.013 1.00 88.69 122 TYR A O 1
ATOM 998 N N . GLU A 1 123 ? 0.901 12.768 -2.477 1.00 86.69 123 GLU A N 1
ATOM 999 C CA . GLU A 1 123 ? 1.208 14.099 -3.010 1.00 86.69 123 GLU A CA 1
ATOM 1000 C C . GLU A 1 123 ? 1.263 15.167 -1.907 1.00 86.69 123 GLU A C 1
ATOM 1002 O O . GLU A 1 123 ? 2.196 15.965 -1.852 1.00 86.69 123 GLU A O 1
ATOM 1007 N N . LYS A 1 124 ? 0.332 15.111 -0.945 1.00 87.62 124 LYS A N 1
ATOM 1008 C CA . LYS A 1 124 ? 0.318 16.010 0.221 1.00 87.62 124 LYS A CA 1
ATOM 1009 C C . LYS A 1 124 ? 1.476 15.775 1.199 1.00 87.62 124 LYS A C 1
ATOM 1011 O O . LYS A 1 124 ? 1.877 16.699 1.900 1.00 87.62 124 LYS A O 1
ATOM 1016 N N . THR A 1 125 ? 1.972 14.543 1.309 1.00 81.88 125 THR A N 1
ATOM 1017 C CA . THR A 1 125 ? 2.975 14.148 2.318 1.00 81.88 125 THR A CA 1
ATOM 1018 C C . THR A 1 125 ? 4.404 14.280 1.796 1.00 81.88 125 THR A C 1
ATOM 1020 O O . THR A 1 125 ? 5.330 14.469 2.584 1.00 81.88 125 THR A O 1
ATOM 1023 N N . THR A 1 126 ? 4.606 14.182 0.482 1.00 77.12 126 THR A N 1
ATOM 1024 C CA . THR A 1 126 ? 5.929 14.226 -0.153 1.00 77.12 126 THR A CA 1
ATOM 1025 C C . THR A 1 126 ? 5.964 15.183 -1.355 1.00 77.12 126 THR A C 1
ATOM 1027 O O . THR A 1 126 ? 6.242 14.737 -2.470 1.00 77.12 126 THR A O 1
ATOM 1030 N N . PRO A 1 127 ? 5.719 16.494 -1.154 1.00 61.34 127 PRO A N 1
ATOM 1031 C CA . PRO A 1 127 ? 5.593 17.463 -2.250 1.00 61.34 127 PRO A CA 1
ATOM 1032 C C . PRO A 1 127 ? 6.880 17.625 -3.080 1.00 61.34 127 PRO A C 1
ATOM 1034 O O . PRO A 1 127 ? 6.816 17.823 -4.289 1.00 61.34 127 PRO A O 1
ATOM 1037 N N . ASP A 1 128 ? 8.053 17.458 -2.461 1.00 62.84 128 ASP A N 1
ATOM 1038 C CA . ASP A 1 128 ? 9.355 17.607 -3.133 1.00 62.84 128 ASP A CA 1
ATOM 1039 C C . ASP A 1 128 ? 9.855 16.317 -3.809 1.00 62.84 128 ASP A C 1
ATOM 1041 O O . ASP A 1 128 ? 10.919 16.297 -4.429 1.00 62.84 128 ASP A O 1
ATOM 1045 N N . LYS A 1 129 ? 9.120 15.206 -3.668 1.00 61.38 129 LYS A N 1
ATOM 1046 C CA . LYS A 1 129 ? 9.512 13.875 -4.163 1.00 61.38 129 LYS A CA 1
ATOM 1047 C C . LYS A 1 129 ? 8.492 13.338 -5.158 1.00 61.38 129 LYS A C 1
ATOM 1049 O O . LYS A 1 129 ? 8.034 12.203 -5.031 1.00 61.38 129 LYS A O 1
ATOM 1054 N N . ASN A 1 130 ? 8.131 14.158 -6.142 1.00 52.47 130 ASN A N 1
ATOM 1055 C CA . ASN A 1 130 ? 7.289 13.707 -7.243 1.00 52.47 130 ASN A CA 1
ATOM 1056 C C . ASN A 1 130 ? 7.870 12.419 -7.841 1.00 52.47 130 ASN A C 1
ATOM 1058 O O . ASN A 1 130 ? 9.064 12.355 -8.144 1.00 52.47 130 ASN A O 1
ATOM 1062 N N . PHE A 1 131 ? 7.027 11.388 -7.973 1.00 53.66 131 PHE A N 1
ATOM 1063 C CA . PHE A 1 131 ? 7.380 10.201 -8.746 1.00 53.66 131 PHE A CA 1
ATOM 1064 C C . PHE A 1 131 ? 7.887 10.666 -10.111 1.00 53.66 131 PHE A C 1
ATOM 1066 O O . PHE A 1 131 ? 7.249 11.508 -10.748 1.00 53.66 131 PHE A O 1
ATOM 1073 N N . SER A 1 132 ? 9.051 10.160 -10.520 1.00 51.44 132 SER A N 1
ATOM 1074 C CA . SER A 1 132 ? 9.565 10.386 -11.865 1.00 51.44 132 SER A CA 1
ATOM 1075 C C . SER A 1 132 ? 8.468 10.039 -12.869 1.00 51.44 132 SER A C 1
ATOM 1077 O O . SER A 1 132 ? 7.786 9.029 -12.698 1.00 51.44 132 SER A O 1
ATOM 1079 N N . ARG A 1 133 ? 8.272 10.940 -13.832 1.00 45.03 133 ARG A N 1
ATOM 1080 C CA . ARG A 1 133 ? 7.244 10.843 -14.866 1.00 45.03 133 ARG A CA 1
ATOM 1081 C C . ARG A 1 133 ? 7.381 9.569 -15.687 1.00 45.03 133 ARG A C 1
ATOM 1083 O O . ARG A 1 133 ? 8.543 9.210 -15.981 1.00 45.03 133 ARG A O 1
#